Protein AF-A0A2E8P9D8-F1 (afdb_monomer_lite)

Radius of gyration: 16.14 Å; chains: 1; bounding box: 40×17×45 Å

Secondary structure (DSSP, 8-state):
--EEEEEEEEEEEE-TTS-EEEEEEEEEEEEEETTEEEEEEEEEEEETTS-EEEEEEEEEEEE---

pLDDT: mean 95.95, std 5.96, range [59.88, 98.56]

Structure (mmCIF, N/CA/C/O backbone):
data_AF-A0A2E8P9D8-F1
#
_entry.id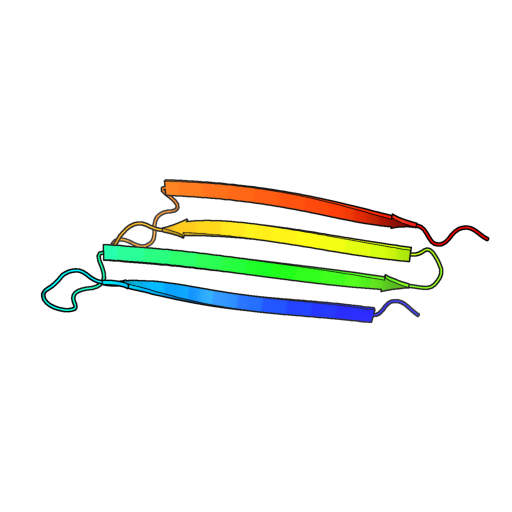   AF-A0A2E8P9D8-F1
#
loop_
_atom_site.group_PDB
_atom_site.id
_atom_site.type_symbol
_atom_site.label_atom_id
_atom_site.label_alt_id
_atom_site.label_comp_id
_atom_site.label_asym_id
_atom_site.label_entity_id
_atom_site.label_seq_id
_atom_site.pdbx_PDB_ins_code
_atom_site.Cartn_x
_atom_site.Cartn_y
_atom_site.Cartn_z
_atom_site.occupancy
_atom_site.B_iso_or_equiv
_atom_site.auth_seq_id
_atom_site.auth_comp_id
_atom_site.auth_asym_id
_atom_site.auth_atom_id
_atom_site.pdbx_PDB_model_num
ATOM 1 N N . MET A 1 1 ? 8.080 -1.227 -26.063 1.00 80.50 1 MET A N 1
ATOM 2 C CA . MET A 1 1 ? 6.707 -1.321 -25.531 1.00 80.50 1 MET A CA 1
ATOM 3 C C . MET A 1 1 ? 6.803 -1.004 -24.056 1.00 80.50 1 MET A C 1
ATOM 5 O O . MET A 1 1 ? 7.791 -1.424 -23.470 1.00 80.50 1 MET A O 1
ATOM 9 N N . ILE A 1 2 ? 5.880 -0.211 -23.522 1.00 92.00 2 ILE A N 1
ATOM 10 C CA . ILE A 1 2 ? 5.781 0.048 -22.082 1.00 92.00 2 ILE A CA 1
ATOM 11 C C . ILE A 1 2 ? 4.622 -0.806 -21.570 1.00 92.00 2 ILE A C 1
ATOM 13 O O . ILE A 1 2 ? 3.588 -0.864 -22.239 1.00 92.00 2 ILE A O 1
ATOM 17 N N . GLU A 1 3 ? 4.818 -1.477 -20.445 1.00 96.31 3 GLU A N 1
ATOM 18 C CA . GLU A 1 3 ? 3.801 -2.234 -19.716 1.00 96.31 3 GLU A CA 1
ATOM 19 C C . GLU A 1 3 ? 3.571 -1.564 -18.362 1.00 96.31 3 GLU A C 1
ATOM 21 O O . GLU A 1 3 ? 4.531 -1.132 -17.728 1.00 96.31 3 GLU A O 1
ATOM 26 N N . VAL A 1 4 ? 2.308 -1.444 -17.953 1.00 96.88 4 VAL A N 1
ATOM 27 C CA . VAL A 1 4 ? 1.917 -0.863 -16.664 1.00 96.88 4 VAL A CA 1
ATOM 28 C C . VAL A 1 4 ? 1.029 -1.866 -15.945 1.00 96.88 4 VAL A C 1
ATOM 30 O O . VAL A 1 4 ? 0.077 -2.374 -16.544 1.00 96.88 4 VAL A O 1
ATOM 33 N N . VAL A 1 5 ? 1.362 -2.147 -14.691 1.00 97.44 5 VAL A N 1
ATOM 34 C CA . VAL A 1 5 ? 0.606 -3.002 -13.774 1.00 97.44 5 VAL A CA 1
ATOM 35 C C . VAL A 1 5 ? 0.330 -2.198 -12.509 1.00 97.44 5 VAL A C 1
ATOM 37 O O . VAL A 1 5 ? 1.175 -1.413 -12.097 1.00 97.44 5 VAL A O 1
ATOM 40 N N . GLU A 1 6 ? -0.848 -2.383 -11.930 1.00 97.62 6 GLU A N 1
ATOM 41 C CA . GLU A 1 6 ? -1.294 -1.739 -10.694 1.00 97.62 6 GLU A CA 1
ATOM 42 C C . GLU A 1 6 ? -1.827 -2.830 -9.761 1.00 97.62 6 GLU A C 1
ATOM 44 O 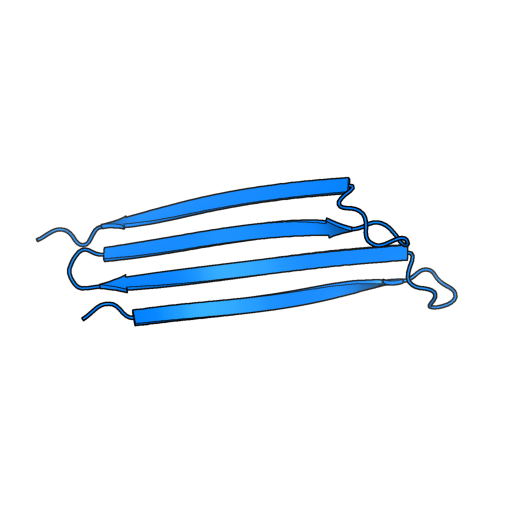O . GLU A 1 6 ? -2.538 -3.740 -10.214 1.00 97.62 6 GLU A O 1
ATOM 49 N N . GLU A 1 7 ? -1.462 -2.754 -8.487 1.00 97.81 7 GLU A N 1
ATOM 50 C CA . GLU A 1 7 ? -1.932 -3.625 -7.415 1.00 97.81 7 GLU A CA 1
ATOM 51 C C . GLU A 1 7 ? -2.374 -2.764 -6.235 1.00 97.81 7 GLU A C 1
ATOM 53 O O . GLU A 1 7 ? -1.614 -1.926 -5.769 1.00 97.81 7 GLU A O 1
ATOM 58 N N . VAL A 1 8 ? -3.605 -2.985 -5.763 1.00 97.62 8 VAL A N 1
ATOM 59 C CA . VAL A 1 8 ? -4.163 -2.270 -4.610 1.00 97.62 8 VAL A CA 1
ATOM 60 C C . VAL A 1 8 ? -4.592 -3.279 -3.554 1.00 97.62 8 VAL A C 1
ATOM 62 O O . VAL A 1 8 ? -5.450 -4.132 -3.817 1.00 97.62 8 VAL A O 1
ATOM 65 N N . GLU A 1 9 ? -4.037 -3.152 -2.355 1.00 98.19 9 GLU A N 1
ATOM 66 C CA . GLU A 1 9 ? -4.403 -3.912 -1.164 1.00 98.19 9 GLU A CA 1
ATOM 67 C C . GLU A 1 9 ? -5.094 -3.000 -0.142 1.00 98.19 9 GLU A C 1
ATOM 69 O O . GLU A 1 9 ? -4.739 -1.837 0.039 1.00 98.19 9 GLU A O 1
ATOM 74 N N . VAL A 1 10 ? -6.138 -3.517 0.512 1.00 97.88 10 VAL A N 1
ATOM 75 C CA . VAL A 1 10 ? -6.890 -2.775 1.531 1.00 97.88 10 VAL A CA 1
ATOM 76 C C . VAL A 1 10 ? -7.075 -3.641 2.765 1.00 97.88 10 VAL A C 1
ATOM 78 O O . VAL A 1 10 ? -7.821 -4.623 2.738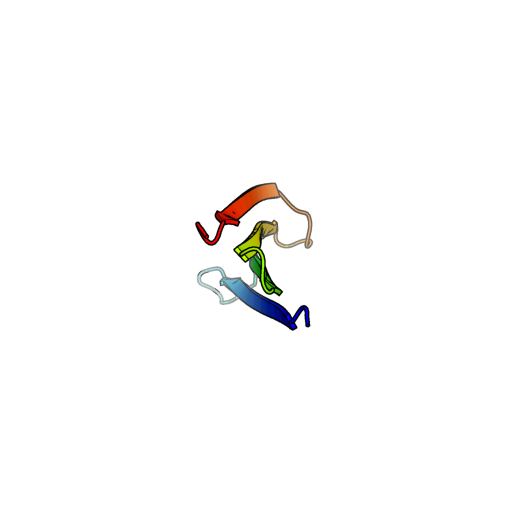 1.00 97.88 10 VAL A O 1
ATOM 81 N N . ASP A 1 11 ? -6.480 -3.200 3.867 1.00 98.06 11 ASP A N 1
ATOM 82 C CA . ASP A 1 11 ? -6.591 -3.816 5.180 1.00 98.06 11 ASP A CA 1
ATOM 83 C C . ASP A 1 11 ? -7.483 -2.979 6.096 1.00 98.06 11 ASP A C 1
ATOM 85 O O . ASP A 1 11 ? -7.136 -1.876 6.519 1.00 98.06 11 ASP A O 1
ATOM 89 N N . VAL A 1 12 ? -8.653 -3.514 6.448 1.00 97.75 12 VAL A N 1
ATOM 90 C CA . VAL A 1 12 ? -9.573 -2.856 7.386 1.00 97.75 12 VAL A CA 1
ATOM 91 C C . VAL A 1 12 ? -9.165 -3.174 8.820 1.00 97.75 12 VAL A C 1
ATOM 93 O O . VAL A 1 12 ? -9.120 -4.336 9.229 1.00 97.75 12 VAL A O 1
ATOM 96 N N . LEU A 1 13 ? -8.938 -2.130 9.613 1.00 97.00 13 LEU A N 1
ATOM 97 C CA . LEU A 1 13 ? -8.658 -2.245 11.037 1.00 97.00 13 LEU A CA 1
ATOM 98 C C . LEU A 1 13 ? -9.977 -2.269 11.801 1.00 97.00 13 LEU A C 1
ATOM 100 O O . LEU A 1 13 ? -10.807 -1.373 11.642 1.00 97.00 13 LEU A O 1
ATOM 104 N N . VAL A 1 14 ? -10.160 -3.276 12.651 1.00 97.81 14 VAL A N 1
ATOM 105 C CA . VAL A 1 14 ? -11.353 -3.418 13.493 1.00 97.81 14 VAL A CA 1
ATOM 106 C C . VAL A 1 14 ? -10.994 -3.388 14.975 1.00 97.81 14 VAL A C 1
ATOM 108 O O . VAL A 1 14 ? -9.893 -3.783 15.360 1.00 97.81 14 VAL A O 1
ATOM 111 N N . ASP A 1 15 ? -11.917 -2.907 15.802 1.00 97.62 15 ASP A N 1
ATOM 112 C CA . ASP A 1 15 ? -11.832 -3.027 17.258 1.00 97.62 15 ASP A CA 1
ATOM 113 C C . ASP A 1 15 ? -12.174 -4.452 17.745 1.00 97.62 15 ASP A C 1
ATOM 115 O O . ASP A 1 15 ? -12.476 -5.356 16.961 1.00 97.62 15 ASP A O 1
ATOM 119 N N . ASP A 1 16 ? -12.141 -4.653 19.065 1.00 98.00 16 ASP A N 1
ATOM 120 C CA . ASP A 1 16 ? -12.440 -5.944 19.704 1.00 98.00 16 ASP A CA 1
ATOM 121 C C . ASP A 1 16 ? -13.891 -6.420 19.479 1.00 98.00 16 ASP A C 1
ATOM 123 O O . ASP A 1 16 ? -14.172 -7.618 19.577 1.00 98.00 16 ASP A O 1
ATOM 127 N N . ASP A 1 17 ? -14.808 -5.500 19.170 1.00 97.81 17 ASP A N 1
ATOM 128 C CA . ASP A 1 17 ? -16.213 -5.785 18.871 1.00 97.81 17 ASP A CA 1
ATOM 129 C C . ASP A 1 17 ? -16.441 -6.043 17.364 1.00 97.81 17 ASP A C 1
ATOM 131 O O . ASP A 1 17 ? -17.546 -6.408 16.950 1.00 97.81 17 ASP A O 1
ATOM 135 N N . GLY A 1 18 ? -15.397 -5.901 16.538 1.00 97.19 18 GLY A N 1
ATOM 136 C CA . GLY A 1 18 ? -15.434 -6.079 15.089 1.00 97.19 18 GLY A CA 1
ATOM 137 C C . GLY A 1 18 ? -15.912 -4.848 14.316 1.00 97.19 18 GLY A C 1
ATOM 138 O O . GLY A 1 18 ? -16.221 -4.968 13.128 1.00 97.19 18 GLY A O 1
ATOM 139 N N . ASN A 1 19 ? -15.992 -3.675 14.951 1.00 96.94 19 ASN A N 1
ATOM 140 C CA . ASN A 1 19 ? -16.335 -2.435 14.259 1.00 96.94 19 ASN A CA 1
ATOM 141 C C . ASN A 1 19 ? -15.097 -1.870 13.554 1.00 96.94 19 ASN A C 1
ATOM 143 O O . ASN A 1 19 ? -14.024 -1.842 14.157 1.00 96.94 19 ASN A O 1
ATOM 147 N N . PRO A 1 20 ? -15.220 -1.374 12.312 1.00 96.38 20 PRO A N 1
ATOM 148 C CA . PRO A 1 20 ? -14.108 -0.730 11.629 1.00 96.38 20 PRO A CA 1
ATOM 149 C C . PRO A 1 20 ? -13.719 0.571 12.339 1.00 96.38 20 PRO A C 1
ATOM 151 O O . PRO A 1 20 ? -14.569 1.411 12.632 1.00 96.38 20 PRO A O 1
ATOM 154 N N . VAL A 1 21 ? -12.425 0.736 12.591 1.00 97.75 21 VAL A N 1
ATOM 155 C CA . VAL A 1 21 ? -11.833 1.933 13.212 1.00 97.75 21 VAL A CA 1
ATOM 156 C C . VAL A 1 21 ? -10.879 2.676 12.276 1.00 97.75 21 VAL A C 1
ATOM 158 O O . VAL A 1 21 ? -10.399 3.755 12.619 1.00 97.75 21 VAL A O 1
ATOM 161 N N . GLY A 1 22 ? -10.620 2.111 11.099 1.00 98.06 22 GLY A N 1
ATOM 162 C CA . GLY A 1 22 ? -9.769 2.685 10.069 1.00 98.06 22 GLY A CA 1
ATOM 163 C C . GLY A 1 22 ? -9.415 1.657 9.003 1.00 98.06 22 GLY A C 1
ATOM 164 O O . GLY A 1 22 ? -9.922 0.531 9.014 1.00 98.06 22 GLY A O 1
ATOM 165 N N . ALA A 1 23 ? -8.524 2.040 8.099 1.00 98.44 23 ALA A N 1
ATOM 166 C CA . ALA A 1 23 ? -7.962 1.141 7.101 1.00 98.44 23 ALA A CA 1
ATOM 167 C C . ALA A 1 23 ? -6.527 1.537 6.751 1.00 98.44 23 ALA A C 1
ATOM 169 O O . ALA A 1 23 ? -6.127 2.681 6.965 1.00 98.44 23 ALA A O 1
ATOM 170 N N . VAL A 1 24 ? -5.775 0.588 6.211 1.00 98.44 24 VAL A N 1
ATOM 171 C CA . VAL A 1 24 ? -4.529 0.839 5.489 1.00 98.44 24 VAL A CA 1
ATOM 172 C C . VAL A 1 24 ? -4.778 0.468 4.032 1.00 98.44 24 VAL A C 1
ATOM 174 O O . VAL A 1 24 ? -5.311 -0.608 3.763 1.00 98.44 24 VAL A O 1
ATOM 177 N N . VAL A 1 25 ? -4.464 1.374 3.114 1.00 98.38 25 VAL A N 1
ATOM 178 C CA . VAL A 1 25 ? -4.530 1.146 1.668 1.00 98.38 25 VAL A CA 1
ATOM 179 C C . VAL A 1 25 ? -3.109 1.211 1.142 1.00 98.38 25 VAL A C 1
ATOM 181 O O . VAL A 1 25 ? -2.414 2.180 1.4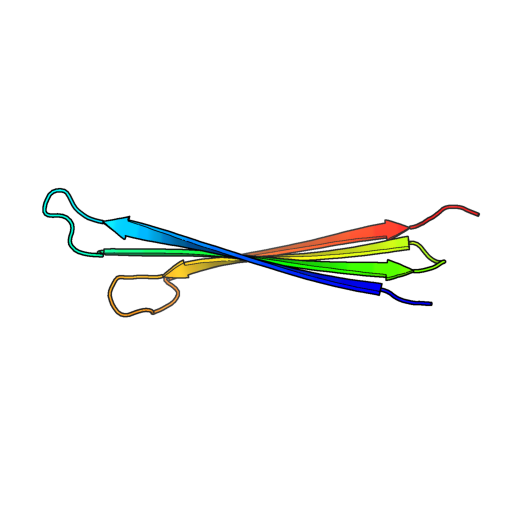23 1.00 98.38 25 VAL A O 1
ATOM 184 N N . ASP A 1 26 ? -2.693 0.180 0.423 1.00 98.19 26 ASP A N 1
ATOM 185 C CA . ASP A 1 26 ? -1.387 0.080 -0.222 1.00 98.19 26 ASP A CA 1
ATOM 186 C C . ASP A 1 26 ? -1.618 -0.019 -1.734 1.00 98.19 26 ASP A C 1
ATOM 188 O O . ASP A 1 26 ? -2.304 -0.934 -2.193 1.00 98.19 26 ASP A O 1
ATOM 192 N N . ASP A 1 27 ? -1.142 0.970 -2.485 1.00 98.12 27 ASP A N 1
ATOM 193 C CA . ASP A 1 27 ? -1.283 1.079 -3.938 1.00 98.12 27 ASP A CA 1
ATOM 194 C C . ASP A 1 27 ? 0.100 1.095 -4.588 1.00 98.12 27 ASP A C 1
ATOM 196 O O . ASP A 1 27 ? 0.894 2.006 -4.352 1.00 98.12 27 ASP A O 1
ATOM 200 N N . VAL A 1 28 ? 0.375 0.092 -5.421 1.00 98.31 28 VAL A N 1
ATOM 201 C CA . VAL A 1 28 ? 1.645 -0.089 -6.122 1.00 98.31 28 VAL A CA 1
ATOM 202 C C . VAL A 1 28 ? 1.415 -0.076 -7.627 1.00 98.31 28 VAL A C 1
ATOM 204 O O . VAL A 1 28 ? 0.809 -0.983 -8.205 1.00 98.31 28 VAL A O 1
ATOM 207 N N . ILE A 1 29 ? 2.016 0.900 -8.300 1.00 98.06 29 ILE A N 1
ATOM 208 C CA . ILE A 1 29 ? 2.036 1.025 -9.755 1.00 98.06 29 ILE A CA 1
ATOM 209 C C . ILE A 1 29 ? 3.441 0.708 -10.266 1.00 98.06 29 ILE A C 1
ATOM 211 O O . ILE A 1 29 ? 4.426 1.356 -9.920 1.00 98.06 29 ILE A O 1
ATOM 215 N N . VAL A 1 30 ? 3.543 -0.262 -11.174 1.00 97.88 30 VAL A N 1
ATOM 216 C CA . VAL A 1 30 ? 4.796 -0.655 -11.825 1.00 97.88 30 VAL A CA 1
ATOM 217 C C . VAL A 1 30 ? 4.715 -0.382 -13.320 1.00 97.88 30 VAL A C 1
ATOM 219 O O . VAL A 1 30 ? 3.967 -1.035 -14.049 1.00 97.88 30 VAL A O 1
ATOM 222 N N . ALA A 1 31 ? 5.543 0.540 -13.806 1.00 97.44 31 ALA A N 1
ATOM 223 C CA . ALA A 1 31 ? 5.725 0.813 -15.226 1.00 97.44 31 ALA A CA 1
ATOM 224 C C . ALA A 1 31 ? 7.079 0.274 -15.704 1.00 97.44 31 ALA A C 1
ATOM 226 O O . ALA A 1 31 ? 8.132 0.730 -15.267 1.00 97.44 31 ALA A O 1
ATOM 227 N N . SER A 1 32 ? 7.077 -0.665 -16.649 1.00 96.62 32 SER A N 1
ATOM 228 C CA . SER A 1 32 ? 8.293 -1.277 -17.195 1.00 96.62 32 SER A CA 1
ATOM 229 C C . SER A 1 32 ? 8.443 -1.039 -18.697 1.00 96.62 32 SER A C 1
ATOM 231 O O . SER A 1 32 ? 7.475 -0.987 -19.460 1.00 96.62 32 SER A O 1
ATOM 233 N N . GLY A 1 33 ? 9.682 -0.877 -19.157 1.00 95.44 33 GLY A N 1
ATOM 234 C CA . GLY A 1 33 ? 9.996 -0.683 -20.567 1.00 95.44 33 GLY A CA 1
ATOM 235 C C . GLY A 1 33 ? 11.475 -0.914 -20.887 1.00 95.44 33 GLY A C 1
ATOM 236 O O . GLY A 1 33 ? 12.256 -1.286 -20.019 1.00 95.44 33 GLY A O 1
ATOM 237 N N . PRO A 1 34 ? 11.905 -0.669 -22.140 1.00 93.38 34 PRO A N 1
ATOM 238 C CA . PRO A 1 34 ? 13.279 -0.943 -22.571 1.00 93.38 34 P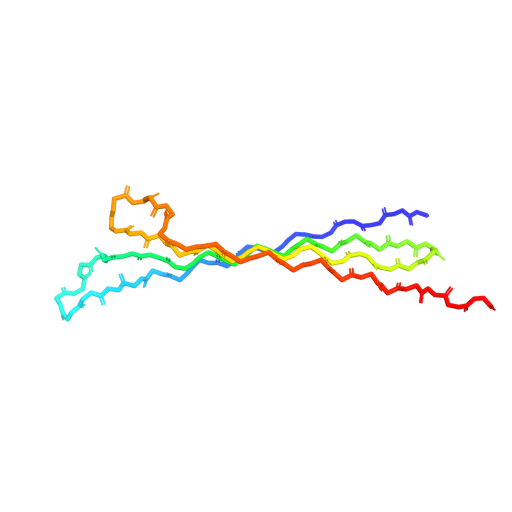RO A CA 1
ATOM 239 C C . PRO A 1 34 ? 14.366 -0.147 -21.836 1.00 93.38 34 PRO A C 1
ATOM 241 O O . PRO A 1 34 ? 15.535 -0.476 -21.979 1.00 93.38 34 PRO A O 1
ATOM 244 N N . GLY A 1 35 ? 13.997 0.928 -21.131 1.00 92.88 35 GLY A N 1
ATOM 245 C CA . GLY A 1 35 ? 14.925 1.762 -20.365 1.00 92.88 35 GLY A CA 1
ATOM 246 C C . GLY A 1 35 ? 15.007 1.412 -18.879 1.00 92.88 35 GLY A C 1
ATOM 247 O O . GLY A 1 35 ? 15.833 1.994 -18.184 1.00 92.88 35 GLY A O 1
ATOM 248 N N . GLY A 1 36 ? 14.169 0.496 -18.386 1.00 95.12 36 GLY A N 1
ATOM 249 C CA . GLY A 1 36 ? 14.076 0.201 -16.962 1.00 95.12 36 GLY A CA 1
ATOM 250 C C . GLY A 1 36 ? 12.648 0.066 -16.451 1.00 95.12 36 GLY A C 1
ATOM 251 O O . GLY A 1 36 ? 11.701 -0.118 -17.222 1.00 95.12 36 GLY A O 1
ATOM 252 N N . VAL A 1 37 ? 12.523 0.161 -15.133 1.00 97.06 37 VAL A N 1
ATOM 253 C CA . VAL A 1 37 ? 11.278 0.050 -14.375 1.00 97.06 37 VAL A CA 1
ATOM 254 C C . VAL A 1 37 ? 11.134 1.273 -13.475 1.00 97.06 37 VAL A C 1
ATOM 256 O O . VAL A 1 37 ? 12.112 1.718 -12.880 1.00 97.06 37 VAL A O 1
ATOM 259 N N . VAL A 1 38 ? 9.924 1.809 -13.384 1.00 97.56 38 VAL A N 1
ATOM 260 C CA . VAL A 1 38 ? 9.518 2.777 -12.364 1.00 97.56 38 VAL A CA 1
ATOM 261 C C . VAL A 1 38 ? 8.469 2.102 -11.497 1.00 97.56 38 VAL A C 1
ATOM 263 O O . VAL A 1 38 ? 7.533 1.508 -12.033 1.00 97.56 38 VAL A O 1
ATOM 266 N N . ILE A 1 39 ? 8.655 2.174 -10.188 1.00 98.00 39 ILE A N 1
ATOM 267 C CA . ILE A 1 39 ? 7.714 1.708 -9.174 1.00 98.00 39 ILE A CA 1
ATOM 268 C C . ILE A 1 39 ? 7.267 2.948 -8.406 1.00 98.00 39 ILE A C 1
ATOM 270 O O . ILE A 1 39 ? 8.111 3.737 -7.981 1.00 98.00 39 ILE A O 1
ATOM 274 N N . ASP A 1 40 ? 5.964 3.125 -8.283 1.00 98.06 40 ASP A N 1
ATOM 275 C CA . ASP A 1 40 ? 5.324 4.193 -7.526 1.00 98.06 40 ASP A CA 1
ATOM 276 C C . ASP A 1 40 ? 4.397 3.531 -6.507 1.00 98.06 40 ASP A C 1
ATOM 278 O O . ASP A 1 40 ? 3.491 2.799 -6.897 1.00 98.06 40 ASP A O 1
ATOM 282 N N . GLU A 1 41 ? 4.696 3.697 -5.224 1.00 98.19 41 GLU A N 1
ATOM 283 C CA . GLU A 1 41 ? 3.976 3.074 -4.114 1.00 98.19 41 GLU A CA 1
ATOM 284 C C . GLU A 1 41 ? 3.441 4.159 -3.181 1.00 98.19 41 GLU A C 1
ATOM 286 O O . GLU A 1 41 ? 4.204 4.999 -2.693 1.00 98.19 41 GLU A O 1
ATOM 291 N N . THR A 1 42 ? 2.139 4.114 -2.902 1.00 98.38 42 THR A N 1
ATOM 292 C CA . THR A 1 42 ? 1.464 4.983 -1.934 1.00 98.38 42 THR A CA 1
ATOM 293 C C . THR A 1 42 ? 0.775 4.144 -0.866 1.00 98.38 42 THR A C 1
ATOM 295 O O . THR A 1 42 ? -0.051 3.289 -1.171 1.00 98.38 42 THR A O 1
ATOM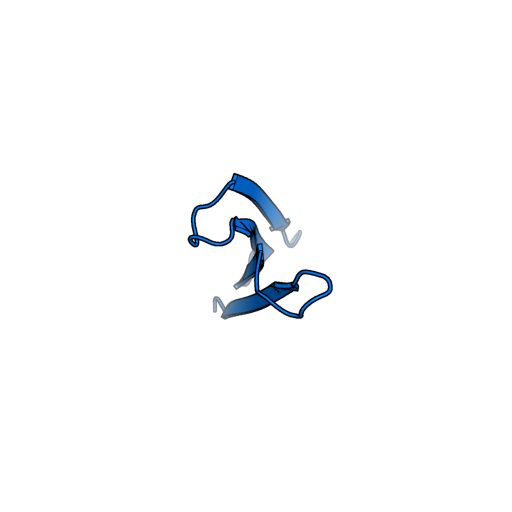 298 N N . ILE A 1 43 ? 1.079 4.434 0.401 1.00 98.38 43 ILE A N 1
ATOM 299 C CA . ILE A 1 43 ? 0.435 3.820 1.562 1.00 98.38 43 ILE A CA 1
ATOM 300 C C . ILE A 1 43 ? -0.344 4.887 2.329 1.00 98.38 43 ILE A C 1
ATOM 302 O O . ILE A 1 43 ? 0.248 5.779 2.947 1.00 98.38 43 ILE A O 1
ATOM 306 N N . ASP A 1 44 ? -1.662 4.730 2.362 1.00 98.56 44 ASP A N 1
ATOM 307 C CA . ASP A 1 44 ? -2.589 5.583 3.096 1.00 98.56 44 ASP A CA 1
ATOM 308 C C . ASP A 1 44 ? -3.092 4.903 4.364 1.00 98.56 44 ASP A C 1
ATOM 310 O O . ASP A 1 44 ? -3.559 3.765 4.352 1.00 98.56 44 ASP A O 1
ATOM 314 N N . VAL A 1 45 ? -3.086 5.638 5.473 1.00 98.50 45 VAL A N 1
ATOM 315 C CA . VAL A 1 45 ? -3.784 5.250 6.700 1.00 98.50 45 VAL A CA 1
ATOM 316 C C . VAL A 1 45 ? -5.017 6.122 6.845 1.00 98.50 45 VAL A C 1
ATOM 318 O O . VAL A 1 45 ? -4.913 7.346 6.941 1.00 98.50 45 VAL A O 1
ATOM 321 N N . LEU A 1 46 ? -6.182 5.486 6.913 1.00 98.56 46 LEU A N 1
ATOM 322 C CA . LEU A 1 46 ? -7.479 6.133 7.032 1.00 98.56 46 LEU A CA 1
ATOM 323 C C . LEU A 1 46 ? -8.046 5.970 8.444 1.00 98.56 46 LEU A C 1
ATOM 325 O O . LEU A 1 46 ? -7.924 4.906 9.056 1.00 98.56 46 LEU A O 1
ATOM 329 N N . ASP A 1 47 ? -8.708 7.009 8.948 1.00 97.94 47 ASP A N 1
ATOM 330 C CA . ASP A 1 47 ? -9.566 6.908 10.129 1.00 97.94 47 ASP A CA 1
ATOM 331 C C . ASP A 1 47 ? -10.913 6.225 9.814 1.00 97.94 47 ASP A C 1
ATOM 333 O O . ASP A 1 47 ? -11.219 5.870 8.673 1.00 97.94 47 ASP A O 1
ATOM 337 N N . ALA A 1 48 ? -11.740 6.031 10.844 1.00 97.00 48 ALA A N 1
ATOM 338 C CA . ALA A 1 48 ? -13.057 5.401 10.723 1.00 97.00 48 ALA A CA 1
ATOM 339 C C . ALA A 1 48 ? -14.043 6.167 9.817 1.00 97.00 48 ALA A C 1
ATOM 341 O O . ALA A 1 48 ? -15.008 5.576 9.330 1.00 97.00 48 ALA A O 1
ATOM 342 N N . ASP A 1 49 ? -13.817 7.465 9.599 1.00 96.81 49 ASP A N 1
ATOM 343 C CA . ASP A 1 49 ? -14.635 8.316 8.732 1.00 96.81 49 ASP A CA 1
ATOM 344 C C . ASP A 1 49 ? -14.119 8.313 7.276 1.00 96.81 49 ASP A C 1
ATOM 346 O O . ASP A 1 49 ? -14.750 8.900 6.393 1.00 96.81 49 ASP A O 1
ATOM 350 N N . GLY A 1 50 ? -12.998 7.630 7.010 1.00 95.94 50 GLY A N 1
ATOM 351 C CA . GLY A 1 50 ? -12.358 7.545 5.700 1.00 95.94 50 GLY A CA 1
ATOM 352 C C . GLY A 1 50 ? -11.458 8.737 5.369 1.00 95.94 50 GLY A C 1
ATOM 353 O O . GLY A 1 50 ? -11.151 8.949 4.197 1.00 95.94 50 GLY A O 1
ATOM 354 N N . ASN A 1 51 ? -11.044 9.536 6.357 1.00 98.06 51 ASN A N 1
ATOM 355 C CA . ASN A 1 51 ? -10.057 10.592 6.139 1.00 98.06 51 ASN A CA 1
ATOM 356 C C . ASN A 1 51 ? -8.645 10.024 6.268 1.00 98.06 51 ASN A C 1
ATOM 358 O O . ASN A 1 51 ? -8.360 9.277 7.203 1.00 98.06 51 ASN A O 1
ATOM 362 N N . ILE A 1 52 ? -7.740 10.449 5.388 1.00 97.94 52 ILE A N 1
ATOM 363 C CA . ILE A 1 52 ? -6.317 10.124 5.503 1.00 97.94 52 ILE A CA 1
ATOM 364 C C . ILE A 1 52 ? -5.745 10.830 6.736 1.00 97.94 52 ILE A C 1
ATOM 366 O O . ILE A 1 52 ? -5.821 12.055 6.870 1.00 97.94 52 ILE A O 1
ATOM 370 N N . VAL A 1 53 ? -5.164 10.048 7.640 1.00 98.06 53 VAL A N 1
ATOM 371 C CA . VAL A 1 53 ? -4.470 10.534 8.840 1.00 98.06 53 VAL A CA 1
ATOM 372 C C . VAL A 1 53 ? -2.952 10.449 8.712 1.00 98.06 53 VAL A C 1
ATOM 374 O O . VAL A 1 53 ? -2.241 11.169 9.416 1.00 98.06 53 VAL A O 1
ATOM 377 N N . ALA A 1 54 ? -2.456 9.599 7.815 1.00 98.25 54 ALA A N 1
ATOM 378 C CA . ALA A 1 54 ? -1.059 9.524 7.418 1.00 98.25 54 ALA A CA 1
ATOM 379 C C . ALA A 1 54 ? -0.962 8.982 5.990 1.00 98.25 54 ALA A C 1
ATOM 381 O O . ALA A 1 54 ? -1.764 8.139 5.605 1.00 98.25 54 ALA A O 1
ATOM 382 N N . GLU A 1 55 ? 0.036 9.452 5.258 1.00 98.12 55 GLU A N 1
ATOM 383 C CA . GLU A 1 55 ? 0.338 9.054 3.884 1.00 98.12 55 GLU A CA 1
ATOM 384 C C . GLU A 1 55 ? 1.856 8.888 3.778 1.00 98.12 55 GLU A C 1
ATOM 386 O O . GLU A 1 55 ? 2.621 9.640 4.403 1.00 98.12 55 GLU A O 1
ATOM 391 N N . SER A 1 56 ? 2.291 7.891 3.019 1.00 98.19 56 SER A N 1
ATOM 392 C CA . SER A 1 56 ? 3.688 7.687 2.659 1.00 98.19 56 SER A CA 1
ATOM 393 C C . SER A 1 56 ? 3.768 7.316 1.190 1.00 98.19 56 SER A C 1
ATOM 395 O O . SER A 1 56 ? 3.115 6.376 0.764 1.00 98.19 56 SER A O 1
ATOM 397 N N . GLU A 1 57 ? 4.621 8.012 0.451 1.00 97.56 57 GLU A N 1
ATOM 398 C CA . GLU A 1 57 ? 4.851 7.774 -0.972 1.00 97.56 57 GLU A CA 1
ATOM 399 C C . GLU A 1 57 ? 6.326 7.422 -1.187 1.00 97.56 57 GLU A C 1
ATOM 401 O O . GLU A 1 57 ? 7.225 8.091 -0.656 1.00 97.56 57 GLU A O 1
ATOM 406 N N . THR A 1 58 ? 6.576 6.374 -1.969 1.00 97.69 58 THR A N 1
ATOM 407 C CA . THR A 1 58 ? 7.915 5.963 -2.390 1.00 97.69 58 THR A CA 1
ATOM 408 C C . THR A 1 58 ? 7.944 5.765 -3.896 1.00 97.69 58 THR A C 1
ATOM 410 O O . THR A 1 58 ? 7.217 4.947 -4.443 1.00 97.69 58 THR A O 1
ATOM 413 N N . ILE A 1 59 ? 8.868 6.462 -4.559 1.00 97.25 59 ILE A N 1
ATOM 414 C CA . ILE A 1 59 ? 9.137 6.279 -5.986 1.00 97.25 59 ILE A CA 1
ATOM 415 C C . ILE A 1 59 ? 10.525 5.663 -6.148 1.00 97.25 59 ILE A C 1
ATOM 417 O O . ILE A 1 59 ? 11.531 6.249 -5.733 1.00 97.25 59 ILE A O 1
ATOM 421 N N . GLU A 1 60 ? 10.589 4.507 -6.801 1.00 97.56 60 GLU A N 1
ATOM 422 C CA . GLU A 1 60 ? 11.829 3.825 -7.162 1.00 97.56 60 GLU A CA 1
ATOM 423 C C . GLU A 1 60 ? 11.998 3.770 -8.685 1.00 97.56 60 GLU A C 1
ATOM 425 O O . GLU A 1 60 ? 11.071 3.478 -9.438 1.00 97.56 60 GLU A O 1
ATOM 430 N N . VAL A 1 61 ? 13.220 4.038 -9.153 1.00 96.69 61 VAL A N 1
ATOM 431 C CA . VAL A 1 61 ? 13.586 3.930 -10.568 1.00 96.69 61 VAL A CA 1
ATOM 432 C C . VAL A 1 61 ? 14.752 2.964 -10.704 1.00 96.69 61 VAL A C 1
ATOM 434 O O . VAL A 1 61 ? 15.834 3.196 -10.167 1.00 96.69 61 VAL A O 1
ATOM 437 N N . ILE A 1 62 ? 14.533 1.897 -11.466 1.00 95.75 62 ILE A N 1
ATOM 438 C CA . ILE A 1 62 ? 15.525 0.874 -11.780 1.00 95.75 62 ILE A CA 1
ATOM 439 C C . ILE A 1 62 ? 15.884 1.019 -13.255 1.00 95.75 62 ILE A C 1
ATOM 441 O O . ILE A 1 62 ? 15.148 0.573 -14.135 1.00 95.75 62 ILE A O 1
ATOM 445 N N . GLU A 1 63 ? 17.020 1.646 -13.543 1.00 93.75 63 GLU A N 1
ATOM 446 C CA . GLU A 1 63 ? 17.520 1.777 -14.912 1.00 93.75 63 GLU A CA 1
ATOM 447 C C . GLU A 1 63 ? 18.153 0.462 -15.383 1.00 93.75 63 GLU A C 1
ATOM 449 O O . GLU A 1 63 ? 18.800 -0.255 -14.618 1.00 93.75 63 GLU A O 1
ATOM 454 N N . THR A 1 64 ? 17.966 0.122 -16.659 1.00 85.38 64 THR A N 1
ATOM 455 C CA . THR A 1 64 ? 18.724 -0.983 -17.263 1.00 85.38 64 THR A CA 1
ATOM 456 C C . THR A 1 64 ? 19.994 -0.411 -17.879 1.00 85.38 64 THR A C 1
ATOM 458 O O . THR A 1 64 ? 19.926 0.298 -18.884 1.00 85.38 64 THR A O 1
ATOM 461 N N . ASP A 1 65 ? 21.148 -0.709 -17.280 1.00 74.38 65 ASP A N 1
ATOM 462 C CA . ASP A 1 65 ? 22.447 -0.367 -17.863 1.00 74.38 65 ASP A CA 1
ATOM 463 C C . ASP A 1 65 ? 22.597 -1.077 -19.221 1.00 74.38 65 ASP A C 1
ATOM 465 O O . ASP A 1 65 ? 22.499 -2.305 -19.305 1.00 74.38 65 ASP A O 1
ATOM 469 N N . ASN A 1 66 ? 22.814 -0.303 -20.288 1.00 59.88 66 ASN A N 1
ATOM 470 C CA . ASN A 1 66 ? 23.232 -0.832 -21.594 1.00 59.88 66 ASN A CA 1
ATOM 471 C C . ASN A 1 66 ? 24.711 -1.231 -21.590 1.00 59.88 66 ASN A C 1
ATOM 473 O O . ASN A 1 66 ? 25.538 -0.423 -21.107 1.00 59.88 66 ASN A O 1
#

Foldseek 3Di:
DKDKDKDKDKAFDADPVRQTFWIKIWIWMWIDDPFWIKIKIKIFIAGSVGDTPDIDIDIDTGGDDD

Sequence (66 aa):
MIEVVEEVEVDVLVDDDGNPVGAVVDDVIVASGPGGVVIDETIDVLDADGNIVAESETIEVIETDN